Protein AF-A0A838VNW4-F1 (afdb_monomer_lite)

Radius of gyration: 14.33 Å; chains: 1; bounding box: 32×27×38 Å

Secondary structure (DSSP, 8-state):
-HHHHHHHHHHHHTGGGTT----HHHHHHHHHHHHHHHHTT--HHHHHHHHIIIIIGGG-EEE--SS--TTSHHHHHHHHHHHHGGGGGGTTHHHHHHHHHHHH-TT--EEETT-

pLDDT: mean 88.84, std 6.14, range [61.16, 95.06]

Sequence (115 aa):
MEGWQIVVRWNIQYLSKVGIPLGHRAKRDYAIFSAAANLLGIMENECLGHFLATKILPRISFSKNHVCTENSPENLCRIWFKELDNYREFGVSEILTQMQEQLDDDRRRNVCYWG

Structure (mmCIF, N/CA/C/O backbone):
data_AF-A0A838VNW4-F1
#
_entry.id   AF-A0A838VNW4-F1
#
loop_
_atom_site.group_PDB
_atom_site.id
_atom_site.type_symbol
_atom_site.label_atom_id
_atom_site.label_alt_id
_atom_site.label_comp_id
_atom_site.label_asym_id
_atom_site.label_entity_id
_atom_site.label_seq_id
_atom_site.pdbx_PDB_ins_code
_atom_site.Cartn_x
_atom_site.Cartn_y
_atom_site.Cartn_z
_atom_site.occupancy
_atom_site.B_iso_or_equiv
_atom_site.auth_seq_id
_atom_site.auth_comp_id
_atom_site.auth_asym_id
_atom_site.auth_atom_id
_atom_site.pdbx_PDB_model_num
ATOM 1 N N . MET A 1 1 ? -4.995 12.751 12.663 1.00 61.72 1 MET A N 1
ATOM 2 C CA . MET A 1 1 ? -4.804 13.355 11.307 1.00 61.72 1 MET A CA 1
ATOM 3 C C . MET A 1 1 ? -3.348 13.260 10.860 1.00 61.72 1 MET A C 1
ATOM 5 O O . MET A 1 1 ? -3.076 13.475 9.678 1.00 61.72 1 MET A O 1
ATOM 9 N N . GLU A 1 2 ? -2.425 12.932 11.763 1.00 82.19 2 GLU A N 1
ATOM 10 C CA . GLU A 1 2 ? -1.005 12.762 11.462 1.00 82.19 2 GLU A CA 1
ATOM 11 C C . GLU A 1 2 ? -0.777 11.595 10.499 1.00 82.19 2 GLU A C 1
ATOM 13 O O . GLU A 1 2 ? 0.008 11.726 9.559 1.00 82.19 2 GLU A O 1
ATOM 18 N N . GLY A 1 3 ? -1.548 10.508 10.620 1.00 86.94 3 GLY A N 1
ATOM 19 C CA . GLY A 1 3 ? -1.427 9.380 9.696 1.00 86.94 3 GLY A CA 1
ATOM 20 C C . GLY A 1 3 ? -1.750 9.734 8.236 1.00 86.94 3 GLY A C 1
ATOM 21 O O . GLY A 1 3 ? -1.094 9.239 7.321 1.00 86.94 3 GLY A O 1
ATOM 22 N N . TRP A 1 4 ? -2.668 10.676 7.978 1.00 91.38 4 TRP A N 1
ATOM 23 C CA . TRP A 1 4 ? -2.901 11.163 6.610 1.00 91.38 4 TRP A CA 1
ATOM 24 C C . TRP A 1 4 ? -1.717 11.976 6.076 1.00 91.38 4 TRP A C 1
ATOM 26 O O . TRP A 1 4 ? -1.404 11.899 4.890 1.00 91.38 4 TRP A O 1
ATOM 36 N N . GLN A 1 5 ? -1.033 12.742 6.932 1.00 92.19 5 GLN A N 1
ATOM 37 C CA . GLN A 1 5 ? 0.149 13.506 6.519 1.00 92.19 5 GLN A CA 1
ATOM 38 C C . GLN A 1 5 ? 1.298 12.583 6.103 1.00 92.19 5 GLN A C 1
ATOM 40 O O . GLN A 1 5 ? 2.003 12.883 5.139 1.00 92.19 5 GLN A O 1
ATOM 45 N N . ILE A 1 6 ? 1.435 11.424 6.756 1.00 93.38 6 ILE A N 1
ATOM 46 C CA . ILE A 1 6 ? 2.364 10.367 6.333 1.00 93.38 6 ILE A CA 1
ATOM 47 C C . ILE A 1 6 ? 2.025 9.894 4.912 1.00 93.38 6 ILE A C 1
ATOM 49 O O . ILE A 1 6 ? 2.901 9.869 4.049 1.00 93.38 6 ILE A O 1
ATOM 53 N N . VAL A 1 7 ? 0.749 9.611 4.630 1.00 92.38 7 VAL A N 1
ATOM 54 C CA . VAL A 1 7 ? 0.295 9.189 3.290 1.00 92.38 7 VAL A CA 1
ATOM 55 C C . VAL A 1 7 ? 0.546 10.272 2.234 1.00 92.38 7 VAL A C 1
ATOM 57 O O . VAL A 1 7 ? 0.980 9.963 1.125 1.00 92.38 7 VAL A O 1
ATOM 60 N N . VAL A 1 8 ? 0.323 11.549 2.562 1.00 92.31 8 VAL A N 1
ATOM 61 C CA . VAL A 1 8 ? 0.617 12.676 1.658 1.00 92.31 8 VAL A CA 1
ATOM 62 C C . VAL A 1 8 ? 2.114 12.777 1.364 1.00 92.31 8 VAL A C 1
ATOM 64 O O . VAL A 1 8 ? 2.490 12.953 0.204 1.00 92.31 8 VAL A O 1
ATOM 67 N N . ARG A 1 9 ? 2.972 12.617 2.376 1.00 93.81 9 ARG A N 1
ATOM 68 C CA . ARG A 1 9 ? 4.430 12.597 2.195 1.00 93.81 9 ARG A CA 1
ATOM 69 C C . ARG A 1 9 ? 4.852 11.448 1.278 1.00 93.81 9 ARG A C 1
ATOM 71 O O . ARG A 1 9 ? 5.560 11.679 0.297 1.00 93.81 9 ARG A O 1
ATOM 78 N N . TRP A 1 10 ? 4.342 10.243 1.525 1.00 94.06 10 TRP A N 1
ATOM 79 C CA . TRP A 1 10 ? 4.589 9.096 0.655 1.00 94.06 10 TRP A CA 1
ATOM 80 C C . TRP A 1 10 ? 4.061 9.301 -0.758 1.00 94.06 10 TRP A C 1
ATOM 82 O O . TRP A 1 10 ? 4.677 8.812 -1.698 1.00 94.06 10 TRP A O 1
ATOM 92 N N . ASN A 1 11 ? 2.973 10.047 -0.959 1.00 91.81 11 ASN A N 1
ATOM 93 C CA . ASN A 1 11 ? 2.481 10.345 -2.303 1.00 91.81 11 ASN A CA 1
ATOM 94 C C . ASN A 1 11 ? 3.520 11.053 -3.174 1.00 91.81 11 ASN A C 1
ATOM 96 O O . ASN A 1 11 ? 3.698 10.714 -4.346 1.00 91.81 11 ASN A O 1
ATOM 100 N N . ILE A 1 12 ? 4.182 12.043 -2.579 1.00 89.56 12 ILE A N 1
ATOM 101 C CA . ILE A 1 12 ? 5.196 12.872 -3.231 1.00 89.56 12 ILE A CA 1
ATOM 102 C C . ILE A 1 12 ? 6.457 12.039 -3.500 1.00 89.56 12 ILE A C 1
ATOM 104 O O . ILE A 1 12 ? 7.075 12.151 -4.560 1.00 89.56 12 ILE A O 1
ATOM 108 N N . GLN A 1 13 ? 6.831 11.185 -2.548 1.00 90.19 13 GLN A N 1
ATOM 109 C CA . GLN A 1 13 ? 8.064 10.404 -2.616 1.00 90.19 13 GLN A CA 1
ATOM 110 C C . GLN A 1 13 ? 7.929 9.157 -3.505 1.00 90.19 13 GLN A C 1
ATOM 112 O O . GLN A 1 13 ? 8.775 8.949 -4.381 1.00 90.19 13 GLN A O 1
ATOM 117 N N . TYR A 1 14 ? 6.849 8.389 -3.326 1.00 90.94 14 TYR A N 1
ATOM 118 C CA . TYR A 1 14 ? 6.692 7.010 -3.804 1.00 90.94 14 TYR A CA 1
ATOM 119 C C . TYR A 1 14 ? 5.391 6.775 -4.585 1.00 90.94 14 TYR A C 1
ATOM 121 O O . TYR A 1 14 ? 5.447 6.390 -5.750 1.00 90.94 14 TYR A O 1
ATOM 129 N N . LEU A 1 15 ? 4.218 6.999 -3.971 1.00 89.19 15 LEU A N 1
ATOM 130 C CA . LEU A 1 15 ? 2.940 6.399 -4.413 1.00 89.19 15 LEU A CA 1
ATOM 131 C C . LEU A 1 15 ? 2.557 6.788 -5.843 1.00 89.19 15 LEU A C 1
ATOM 133 O O . LEU A 1 15 ? 2.208 5.924 -6.646 1.00 89.19 15 LEU A O 1
ATOM 137 N N . SER A 1 16 ? 2.705 8.071 -6.180 1.00 84.31 16 SER A N 1
ATOM 138 C CA . SER A 1 16 ? 2.424 8.584 -7.526 1.00 84.31 16 SER A CA 1
ATOM 139 C C . SER A 1 16 ? 3.304 7.955 -8.614 1.00 84.31 16 SER A C 1
ATOM 141 O O . SER A 1 16 ? 2.875 7.849 -9.761 1.00 84.31 16 SER A O 1
ATOM 143 N N . LYS A 1 17 ? 4.511 7.499 -8.258 1.00 83.31 17 LYS A N 1
ATOM 144 C CA . LYS A 1 17 ? 5.501 6.912 -9.173 1.00 83.31 17 LYS A CA 1
ATOM 145 C C . LYS A 1 17 ? 5.377 5.391 -9.296 1.00 83.31 17 LYS A C 1
ATOM 147 O O . LYS A 1 17 ? 5.833 4.832 -10.285 1.00 83.31 17 LYS A O 1
ATOM 152 N N . VAL A 1 18 ? 4.739 4.727 -8.326 1.00 82.19 18 VAL A N 1
ATOM 153 C CA . VAL A 1 18 ? 4.487 3.267 -8.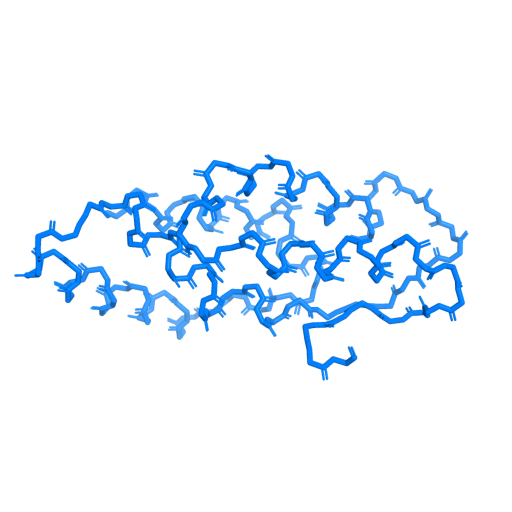327 1.00 82.19 18 VAL A CA 1
ATOM 154 C C . VAL A 1 18 ? 3.047 2.909 -8.722 1.00 82.19 18 VAL A C 1
ATOM 156 O O . VAL A 1 18 ? 2.561 1.815 -8.435 1.00 82.19 18 VAL A O 1
ATOM 159 N N . GLY A 1 19 ? 2.349 3.842 -9.377 1.00 77.19 19 GLY A N 1
ATOM 160 C CA . GLY A 1 19 ? 1.028 3.602 -9.959 1.00 77.19 19 GLY A CA 1
ATOM 161 C C . GLY A 1 19 ? -0.145 3.697 -8.983 1.00 77.19 19 GLY A C 1
ATOM 162 O O . GLY A 1 19 ? -1.241 3.264 -9.326 1.00 77.19 19 GLY A O 1
ATOM 163 N N . ILE A 1 20 ? 0.034 4.283 -7.793 1.00 82.44 20 ILE A N 1
ATOM 164 C CA . ILE A 1 20 ? -1.065 4.501 -6.845 1.00 82.44 20 ILE A CA 1
ATOM 165 C C . ILE A 1 20 ? -1.607 5.932 -7.000 1.00 82.44 20 ILE A C 1
ATOM 167 O O . ILE A 1 20 ? -0.996 6.885 -6.508 1.00 82.44 20 ILE A O 1
ATOM 171 N N . PRO A 1 21 ? -2.791 6.127 -7.611 1.00 77.06 21 PRO A N 1
ATOM 172 C CA . PRO A 1 21 ? -3.423 7.436 -7.645 1.00 77.06 21 PRO A CA 1
ATOM 173 C C . PRO A 1 21 ? -4.023 7.768 -6.273 1.00 77.06 21 PRO A C 1
ATOM 175 O O . PRO A 1 21 ? -5.013 7.166 -5.832 1.00 77.06 21 PRO A O 1
ATOM 178 N N . LEU A 1 22 ? -3.454 8.768 -5.600 1.00 84.38 22 LEU A N 1
ATOM 179 C CA . LEU A 1 22 ? -4.080 9.396 -4.440 1.00 84.38 22 LEU A CA 1
ATOM 180 C C . LEU A 1 22 ? -4.920 10.592 -4.872 1.00 84.38 22 LEU A C 1
ATOM 182 O O . LEU A 1 22 ? -4.448 11.521 -5.518 1.00 84.38 22 LEU A O 1
ATOM 186 N N . GLY A 1 23 ? -6.190 10.575 -4.477 1.00 83.88 23 GLY A N 1
ATOM 187 C CA . GLY A 1 23 ? -7.136 11.644 -4.768 1.00 83.88 23 GLY A CA 1
ATOM 188 C C . GLY A 1 23 ? -8.092 11.888 -3.611 1.00 83.88 23 GLY A C 1
ATOM 189 O O . GLY A 1 23 ? -8.032 11.223 -2.574 1.00 83.88 23 GLY A O 1
ATOM 190 N N . HIS A 1 24 ? -9.028 12.816 -3.813 1.00 86.62 24 HIS A N 1
ATOM 191 C CA . HIS A 1 24 ? -10.004 13.229 -2.798 1.00 86.62 24 HIS A CA 1
ATOM 192 C C . HIS A 1 24 ? -10.750 12.047 -2.151 1.00 86.62 24 HIS A C 1
ATOM 194 O O . HIS A 1 24 ? -11.000 12.048 -0.947 1.00 86.62 24 HIS A O 1
ATOM 200 N N . ARG A 1 25 ? -11.052 10.996 -2.929 1.00 88.81 25 ARG A N 1
ATOM 201 C CA . ARG A 1 25 ? -11.695 9.776 -2.418 1.00 88.81 25 ARG A CA 1
ATOM 202 C C . ARG A 1 25 ? -10.851 9.076 -1.348 1.00 88.81 25 ARG A C 1
ATOM 204 O O . ARG A 1 25 ? -11.394 8.747 -0.307 1.00 88.81 25 ARG A O 1
ATOM 211 N N . ALA A 1 26 ? -9.543 8.916 -1.558 1.00 90.06 26 ALA A N 1
ATOM 212 C CA . ALA A 1 26 ? -8.665 8.262 -0.583 1.00 90.06 26 ALA A CA 1
ATOM 213 C C . ALA A 1 26 ? -8.590 9.047 0.737 1.00 90.06 26 ALA A C 1
ATOM 215 O O . ALA A 1 26 ? -8.653 8.447 1.806 1.00 90.06 26 ALA A O 1
ATOM 216 N N . LYS A 1 27 ? -8.546 10.387 0.663 1.00 92.06 27 LYS A N 1
ATOM 217 C CA . LYS A 1 27 ? -8.583 11.258 1.849 1.00 92.06 27 LYS A CA 1
ATOM 218 C C . LYS A 1 27 ? -9.879 11.084 2.635 1.00 92.06 27 LYS A C 1
ATOM 220 O O . LYS A 1 27 ? -9.853 10.949 3.855 1.00 92.06 27 LYS A O 1
ATOM 225 N N . ARG A 1 28 ? -11.014 11.100 1.932 1.00 93.12 28 ARG A N 1
ATOM 226 C CA . ARG A 1 28 ? -12.332 10.916 2.545 1.00 93.12 28 ARG A CA 1
ATOM 227 C C . ARG A 1 28 ? -12.453 9.538 3.191 1.00 93.12 28 ARG A C 1
ATOM 229 O O . ARG A 1 28 ? -12.918 9.448 4.320 1.00 93.12 28 ARG A O 1
ATOM 236 N N . ASP A 1 29 ? -12.011 8.494 2.494 1.00 92.88 29 ASP A N 1
ATOM 237 C CA . ASP A 1 29 ? -12.047 7.126 3.006 1.00 92.88 29 ASP A CA 1
ATOM 238 C C . ASP A 1 29 ? -11.189 7.002 4.275 1.00 92.88 29 ASP A C 1
ATOM 240 O O . ASP A 1 29 ? -11.658 6.430 5.253 1.00 92.88 29 ASP A O 1
ATOM 244 N N . TYR A 1 30 ? -9.993 7.606 4.310 1.00 93.81 30 TYR A N 1
ATOM 245 C CA . TYR A 1 30 ? -9.160 7.638 5.517 1.00 93.81 30 TYR A CA 1
ATOM 246 C C . TYR A 1 30 ? -9.827 8.393 6.673 1.00 93.81 30 TYR A C 1
ATOM 248 O O . TYR A 1 30 ? -9.792 7.925 7.805 1.00 93.81 30 TYR A O 1
ATOM 256 N N . ALA A 1 31 ? -10.466 9.537 6.407 1.00 93.31 31 ALA A N 1
ATOM 257 C CA . ALA A 1 31 ? -11.159 10.304 7.444 1.00 93.31 31 ALA A CA 1
ATOM 258 C C . ALA A 1 31 ? -12.310 9.505 8.079 1.00 93.31 31 ALA A C 1
ATOM 260 O O . ALA A 1 31 ? -12.447 9.491 9.300 1.00 93.31 31 ALA A O 1
ATOM 261 N N . ILE A 1 32 ? -13.100 8.804 7.258 1.00 93.50 32 ILE A N 1
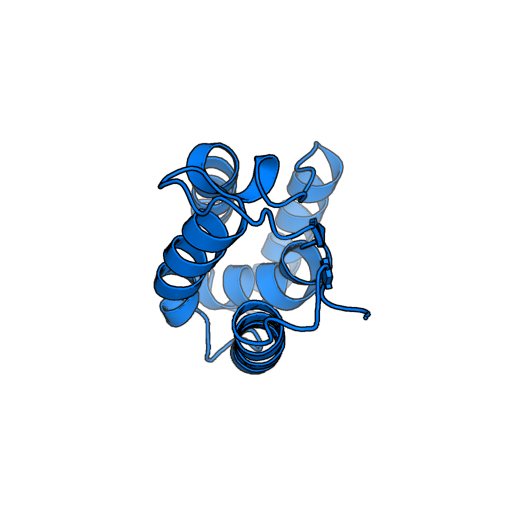ATOM 262 C CA . ILE A 1 32 ? -14.174 7.920 7.735 1.00 93.50 32 ILE A CA 1
ATOM 263 C C . ILE A 1 32 ? -13.583 6.747 8.525 1.00 93.50 32 ILE A C 1
ATOM 265 O O . ILE A 1 32 ? -14.056 6.445 9.618 1.00 93.50 32 ILE A O 1
ATOM 269 N N . PHE A 1 33 ? -12.536 6.112 7.993 1.00 92.81 33 PHE A N 1
ATOM 270 C CA . PHE A 1 33 ? -11.880 4.973 8.632 1.00 92.81 33 PHE A CA 1
ATOM 271 C C . PHE A 1 33 ? -11.290 5.357 9.995 1.00 92.81 33 PHE A C 1
ATOM 273 O O . PHE A 1 33 ? -11.524 4.665 10.978 1.00 92.81 33 PHE A O 1
ATOM 280 N N . SER A 1 34 ? -10.608 6.501 10.077 1.00 93.44 34 SER A N 1
ATOM 281 C CA . SER A 1 34 ? -10.045 7.039 11.318 1.00 93.44 34 SER A CA 1
ATOM 282 C C . SER A 1 34 ? -11.125 7.408 12.333 1.00 93.44 34 SER A C 1
ATOM 284 O O . SER A 1 34 ? -10.966 7.112 13.513 1.00 93.44 34 SER A O 1
ATOM 286 N N . ALA A 1 35 ? -12.247 7.991 11.898 1.00 93.75 35 ALA A N 1
ATOM 287 C CA . ALA A 1 35 ? -13.365 8.269 12.796 1.00 93.75 35 ALA A CA 1
ATOM 288 C C . ALA A 1 35 ? -13.947 6.978 13.398 1.00 93.75 35 ALA A C 1
ATOM 290 O O . ALA A 1 35 ? -14.167 6.913 14.605 1.00 93.75 35 ALA A O 1
ATOM 291 N N . ALA A 1 36 ? -14.144 5.939 12.581 1.00 93.75 36 ALA A N 1
ATOM 292 C CA . ALA A 1 36 ? -14.618 4.639 13.052 1.00 93.75 36 ALA A CA 1
ATOM 293 C C . ALA A 1 36 ? -13.603 3.949 13.979 1.00 93.75 36 ALA A C 1
ATOM 295 O O . ALA A 1 36 ? -13.982 3.452 15.035 1.00 93.75 36 ALA A O 1
ATOM 296 N N . ALA A 1 37 ? -12.317 3.970 13.623 1.00 92.25 37 ALA A N 1
ATOM 297 C CA . ALA A 1 37 ? -11.234 3.429 14.440 1.00 92.25 37 ALA A CA 1
ATOM 298 C C . ALA A 1 37 ? -11.178 4.096 15.824 1.00 92.25 37 ALA A C 1
ATOM 300 O O . ALA A 1 37 ? -11.145 3.401 16.836 1.00 92.25 37 ALA A O 1
ATOM 301 N N . ASN A 1 38 ? -11.282 5.428 15.875 1.00 92.25 38 ASN A N 1
ATOM 302 C CA . ASN A 1 38 ? -11.311 6.177 17.132 1.00 92.25 38 ASN A CA 1
ATOM 303 C C . ASN A 1 38 ? -12.509 5.789 18.012 1.00 92.25 38 ASN A C 1
ATOM 305 O O . ASN A 1 38 ? -12.356 5.650 19.222 1.00 92.25 38 ASN A O 1
ATOM 309 N N . LEU A 1 39 ? -13.693 5.585 17.422 1.00 95.06 39 LEU A N 1
ATOM 310 C CA . LEU A 1 39 ? -14.882 5.132 18.158 1.00 95.06 39 LEU A CA 1
ATOM 311 C C . LEU A 1 39 ? -14.714 3.724 18.745 1.00 95.06 39 LEU A C 1
ATOM 313 O O . LEU A 1 39 ? -15.313 3.414 19.771 1.00 95.06 39 LEU A O 1
ATOM 317 N N . LEU A 1 40 ? -13.901 2.886 18.103 1.00 94.44 40 LEU A N 1
ATOM 318 C CA . LEU A 1 40 ? -13.591 1.525 18.540 1.00 94.44 40 LEU A CA 1
ATOM 319 C C . LEU A 1 40 ? -12.368 1.452 19.470 1.00 94.44 40 LEU A C 1
ATOM 321 O O . LEU A 1 40 ? -12.001 0.360 19.894 1.00 94.44 40 LEU A O 1
ATOM 325 N N . GLY A 1 41 ? -11.735 2.586 19.793 1.00 93.56 41 GLY A N 1
ATOM 326 C CA . GLY A 1 41 ? -10.534 2.627 20.633 1.00 93.56 41 GLY A CA 1
ATOM 327 C C . GLY A 1 41 ? -9.264 2.109 19.949 1.00 93.56 41 GLY A C 1
ATOM 328 O O . GLY A 1 41 ? -8.306 1.759 20.632 1.00 93.56 41 GLY A O 1
ATOM 329 N N . ILE A 1 42 ? -9.246 2.053 18.616 1.00 91.50 42 ILE A N 1
ATOM 330 C CA . ILE A 1 42 ? -8.081 1.635 17.827 1.00 91.50 42 ILE A CA 1
ATOM 331 C C . ILE A 1 42 ? -7.071 2.786 17.769 1.00 91.50 42 ILE A C 1
ATOM 333 O O . ILE A 1 42 ? -7.435 3.936 17.509 1.00 91.50 42 ILE A O 1
ATOM 337 N N . MET A 1 43 ? -5.791 2.477 17.978 1.00 90.00 43 MET A N 1
ATOM 338 C CA . MET A 1 43 ? -4.715 3.472 17.953 1.00 90.00 43 MET A CA 1
ATOM 339 C C . MET A 1 43 ? -4.465 4.017 16.535 1.00 90.00 43 MET A C 1
ATOM 341 O O . MET A 1 43 ? -4.674 3.329 15.536 1.00 90.00 43 MET A O 1
ATOM 345 N N . GLU A 1 44 ? -3.980 5.260 16.413 1.00 86.88 44 GLU A N 1
ATOM 346 C CA . GLU A 1 44 ? -3.795 5.914 15.101 1.00 86.88 44 GLU A CA 1
ATOM 347 C C . GLU A 1 44 ? -2.783 5.177 14.198 1.00 86.88 44 GLU A C 1
ATOM 349 O O . GLU A 1 44 ? -2.985 5.105 12.982 1.00 86.88 44 GLU A O 1
ATOM 354 N N . ASN A 1 45 ? -1.726 4.589 14.771 1.00 87.69 45 ASN A N 1
ATOM 355 C CA . ASN A 1 45 ? -0.741 3.782 14.038 1.00 87.69 45 ASN A CA 1
ATOM 356 C C . ASN A 1 45 ? -1.362 2.500 13.464 1.00 87.69 45 ASN A C 1
ATOM 358 O O . ASN A 1 45 ? -1.168 2.201 12.285 1.00 87.69 45 ASN A O 1
ATOM 362 N N . GLU A 1 46 ? -2.156 1.798 14.269 1.00 91.88 46 GLU A N 1
ATOM 363 C CA . GLU A 1 46 ? -2.893 0.607 13.860 1.00 91.88 46 GLU A CA 1
ATOM 364 C C . GLU A 1 46 ? -3.929 0.953 12.779 1.00 91.88 46 GLU A C 1
ATOM 366 O O . GLU A 1 46 ? -3.996 0.304 11.734 1.00 91.88 46 GLU A O 1
ATOM 371 N N . CYS A 1 47 ? -4.680 2.042 12.970 1.00 92.88 47 CYS A N 1
ATOM 372 C CA . CYS A 1 47 ? -5.620 2.565 11.981 1.00 92.88 47 CYS A CA 1
ATOM 373 C C . CYS A 1 47 ? -4.940 2.831 10.631 1.00 92.88 47 CYS A C 1
ATOM 375 O O . CYS A 1 47 ? -5.499 2.510 9.577 1.00 92.88 47 CYS A O 1
ATOM 377 N N . LEU A 1 48 ? -3.754 3.446 10.642 1.00 93.69 48 LEU A N 1
ATOM 378 C CA . LEU A 1 48 ? -2.991 3.685 9.422 1.00 93.69 48 LEU A CA 1
ATOM 379 C C . LEU A 1 48 ? -2.540 2.364 8.790 1.00 93.69 48 LEU A C 1
ATOM 381 O O . LEU A 1 48 ? -2.721 2.199 7.586 1.00 93.69 48 LEU A O 1
ATOM 385 N N . GLY A 1 49 ? -2.031 1.417 9.578 1.00 93.94 49 GLY A N 1
ATOM 386 C CA . GLY A 1 49 ? -1.649 0.087 9.100 1.00 93.94 49 GLY A CA 1
ATOM 387 C C . GLY A 1 49 ? -2.789 -0.633 8.373 1.00 93.94 49 GLY A C 1
ATOM 388 O O . GLY A 1 49 ? -2.647 -0.999 7.203 1.00 93.94 49 GLY A O 1
ATOM 389 N N . HIS A 1 50 ? -3.966 -0.712 9.000 1.00 92.25 50 HIS A N 1
ATOM 390 C CA . HIS A 1 50 ? -5.160 -1.317 8.394 1.00 92.25 50 HIS A CA 1
ATOM 391 C C . HIS A 1 50 ? -5.614 -0.584 7.128 1.00 92.25 50 HIS A C 1
ATOM 393 O O . HIS A 1 50 ? -6.013 -1.208 6.138 1.00 92.25 50 HIS A O 1
ATOM 399 N N . PHE A 1 51 ? -5.540 0.749 7.113 1.00 94.25 51 PHE A N 1
ATOM 400 C CA . PHE A 1 51 ? -5.861 1.528 5.919 1.00 94.25 51 PHE A CA 1
ATOM 401 C C . PHE A 1 51 ? -4.878 1.252 4.774 1.00 94.25 51 PHE A C 1
ATOM 403 O O . PHE A 1 51 ? -5.295 1.119 3.620 1.00 94.25 51 PHE A O 1
ATOM 410 N N . LEU A 1 52 ? -3.582 1.127 5.070 1.00 93.44 52 LEU A N 1
ATOM 411 C CA . LEU A 1 52 ? -2.568 0.788 4.073 1.00 93.44 52 LEU A CA 1
ATOM 412 C C . LEU A 1 52 ? -2.843 -0.586 3.470 1.00 93.44 52 LEU A C 1
ATOM 414 O O . LEU A 1 52 ? -2.934 -0.692 2.243 1.00 93.44 52 LEU A O 1
ATOM 418 N N . ALA A 1 53 ? -3.059 -1.591 4.320 1.00 92.00 53 ALA A N 1
ATOM 419 C CA . ALA A 1 53 ? -3.337 -2.962 3.909 1.00 92.00 53 ALA A CA 1
ATOM 420 C C . ALA A 1 53 ? -4.596 -3.071 3.036 1.00 92.00 53 ALA A C 1
ATOM 422 O O . ALA A 1 53 ? -4.603 -3.776 2.032 1.00 92.00 53 ALA A O 1
ATOM 423 N N . THR A 1 54 ? -5.660 -2.337 3.370 1.00 90.00 54 THR A N 1
ATOM 424 C CA . THR A 1 54 ? -6.966 -2.506 2.708 1.00 90.00 54 THR A CA 1
ATOM 425 C C . THR A 1 54 ? -7.232 -1.534 1.559 1.00 90.00 54 THR A C 1
ATOM 427 O O . THR A 1 54 ? -8.063 -1.824 0.694 1.00 90.00 54 THR A O 1
ATOM 430 N N . LYS A 1 55 ? -6.586 -0.359 1.530 1.00 91.06 55 LYS A N 1
ATOM 431 C CA . LYS A 1 55 ? -6.906 0.708 0.561 1.00 91.06 55 LYS A CA 1
ATOM 432 C C . LYS A 1 55 ? -5.742 1.150 -0.306 1.00 91.06 55 LYS A C 1
ATOM 434 O O . LYS A 1 55 ? -6.011 1.594 -1.424 1.00 91.06 55 LYS A O 1
ATOM 439 N N . ILE A 1 56 ? -4.503 1.076 0.180 1.00 92.00 56 ILE A N 1
ATOM 440 C CA . ILE A 1 56 ? -3.342 1.639 -0.524 1.00 92.00 56 ILE A CA 1
ATOM 441 C C . ILE A 1 56 ? -2.531 0.552 -1.222 1.00 92.00 56 ILE A C 1
ATOM 443 O O . ILE A 1 56 ? -2.418 0.591 -2.444 1.00 92.00 56 ILE A O 1
ATOM 447 N N . LEU A 1 57 ? -2.011 -0.428 -0.481 1.00 91.44 57 LEU A N 1
ATOM 448 C CA . LEU A 1 57 ? -1.141 -1.472 -1.035 1.00 91.44 57 LEU A CA 1
ATOM 449 C C . LEU A 1 57 ? -1.797 -2.297 -2.148 1.00 91.44 57 LEU A C 1
ATOM 451 O O . LEU A 1 57 ? -1.133 -2.527 -3.158 1.00 91.44 57 LEU A O 1
ATOM 455 N N . PRO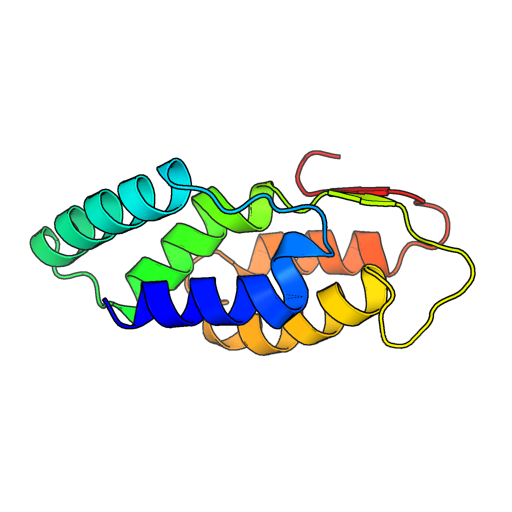 A 1 58 ? -3.103 -2.630 -2.080 1.00 88.88 58 PRO A N 1
ATOM 456 C CA . PRO A 1 58 ? -3.777 -3.330 -3.172 1.00 88.88 58 PRO A CA 1
ATOM 457 C C . PRO A 1 58 ? -3.804 -2.576 -4.509 1.00 88.88 58 PRO A C 1
ATOM 459 O O . PRO A 1 58 ? -4.222 -3.138 -5.518 1.00 88.88 58 PRO A O 1
ATOM 462 N N . ARG A 1 59 ? -3.422 -1.291 -4.526 1.00 88.62 59 ARG A N 1
ATOM 463 C CA . ARG A 1 59 ? -3.389 -0.442 -5.726 1.00 88.62 59 ARG A CA 1
ATOM 464 C C . ARG A 1 59 ? -2.005 -0.332 -6.359 1.00 88.62 59 ARG A C 1
ATOM 466 O O . ARG A 1 59 ? -1.887 0.354 -7.369 1.00 88.62 59 ARG A O 1
ATOM 473 N N . ILE A 1 60 ? -0.973 -0.946 -5.779 1.00 89.38 60 ILE A N 1
ATOM 474 C CA . ILE A 1 60 ? 0.348 -0.995 -6.413 1.00 89.38 60 ILE A CA 1
ATOM 475 C C . ILE A 1 60 ? 0.200 -1.710 -7.754 1.00 89.38 60 ILE A C 1
ATOM 477 O O . ILE A 1 60 ? -0.327 -2.822 -7.816 1.00 89.38 60 ILE A O 1
ATOM 481 N N . SER A 1 61 ? 0.648 -1.052 -8.819 1.00 88.62 61 SER A N 1
ATOM 482 C CA . SER A 1 61 ? 0.653 -1.618 -10.162 1.00 88.62 61 SER A CA 1
ATOM 483 C C . SER A 1 61 ? 1.658 -0.878 -11.032 1.00 88.62 61 SER A C 1
ATOM 485 O O . SER A 1 61 ? 1.435 0.278 -11.395 1.00 88.62 61 SER A O 1
ATOM 487 N N . PHE A 1 62 ? 2.745 -1.543 -11.410 1.00 89.75 62 PHE A N 1
ATOM 488 C CA . PHE A 1 62 ? 3.716 -0.999 -12.358 1.00 89.75 62 PHE A CA 1
ATOM 489 C C . PHE A 1 62 ? 4.425 -2.109 -13.139 1.00 89.75 62 PHE A C 1
ATOM 491 O O . PHE A 1 62 ? 4.500 -3.259 -12.704 1.00 89.75 62 PHE A O 1
ATOM 498 N N . SER A 1 63 ? 4.964 -1.750 -14.303 1.00 90.12 63 SER A N 1
ATOM 499 C CA . SER A 1 63 ? 5.848 -2.622 -15.071 1.00 90.12 63 SER A CA 1
ATOM 500 C C . SER A 1 63 ? 7.298 -2.350 -14.699 1.00 90.12 63 SER A C 1
ATOM 502 O O . SER A 1 63 ? 7.715 -1.193 -14.612 1.00 90.12 63 SER A O 1
ATOM 504 N N . LYS A 1 64 ? 8.061 -3.422 -14.504 1.00 89.81 64 LYS A N 1
ATOM 505 C CA . LYS A 1 64 ? 9.5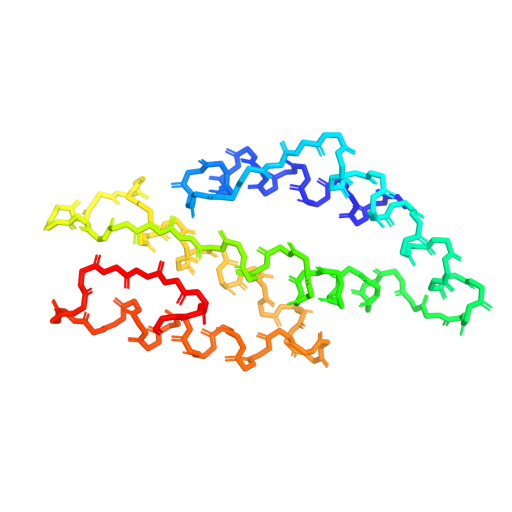00 -3.379 -14.326 1.00 89.81 64 LYS A CA 1
ATOM 506 C C . LYS A 1 64 ? 10.170 -2.829 -15.576 1.00 89.81 64 LYS A C 1
ATOM 508 O O . LYS A 1 64 ? 9.784 -3.171 -16.699 1.00 89.81 64 LYS A O 1
ATOM 513 N N . ASN A 1 65 ? 11.180 -2.000 -15.382 1.00 81.31 65 ASN A N 1
ATOM 514 C CA . ASN A 1 65 ? 12.025 -1.503 -16.445 1.00 81.31 65 ASN A CA 1
ATOM 515 C C . ASN A 1 65 ? 13.374 -2.225 -16.392 1.00 81.31 65 ASN A C 1
ATOM 517 O O . ASN A 1 65 ? 13.975 -2.366 -15.335 1.00 81.31 65 ASN A O 1
ATOM 521 N N . HIS A 1 66 ? 13.893 -2.648 -17.544 1.00 69.31 66 HIS A N 1
ATOM 522 C CA . HIS A 1 66 ? 15.184 -3.346 -17.614 1.00 69.31 66 HIS A CA 1
ATOM 523 C C . HIS A 1 66 ? 16.371 -2.463 -17.186 1.00 69.31 66 HIS A C 1
ATOM 525 O O . HIS A 1 66 ? 17.460 -2.969 -16.930 1.00 69.31 66 HIS A O 1
ATOM 531 N N . VAL A 1 67 ? 16.161 -1.146 -17.101 1.00 76.06 67 VAL A N 1
ATOM 532 C CA . VAL A 1 67 ? 17.130 -0.178 -16.587 1.00 76.06 67 VAL A CA 1
ATOM 533 C C . VAL A 1 67 ? 16.677 0.286 -15.203 1.00 76.06 67 VAL A C 1
ATOM 535 O O . VAL A 1 67 ? 15.894 1.231 -15.073 1.00 76.06 67 VAL A O 1
ATOM 538 N N . CYS A 1 68 ? 17.184 -0.377 -14.164 1.00 67.44 68 CYS A N 1
ATOM 539 C CA . CYS A 1 68 ? 17.000 0.049 -12.779 1.00 67.44 68 CYS A CA 1
ATOM 540 C C . CYS A 1 68 ? 17.802 1.333 -12.535 1.00 67.44 68 CYS A C 1
ATOM 542 O O . CYS A 1 68 ? 19.023 1.307 -12.398 1.00 67.44 68 CYS A O 1
ATOM 544 N N . THR A 1 69 ? 17.111 2.469 -12.501 1.00 80.75 69 THR A N 1
ATOM 545 C CA . THR A 1 69 ? 17.664 3.743 -12.022 1.00 80.75 69 THR A CA 1
ATOM 546 C C . THR A 1 69 ? 17.217 3.984 -10.583 1.00 80.75 69 THR A C 1
ATOM 548 O O . THR A 1 69 ? 16.257 3.373 -10.118 1.00 80.75 69 THR A O 1
ATOM 551 N N . GLU A 1 70 ? 17.861 4.906 -9.865 1.00 80.81 70 GLU A N 1
ATOM 552 C CA . GLU A 1 70 ? 17.465 5.241 -8.485 1.00 80.81 70 GLU A CA 1
ATOM 553 C C . GLU A 1 70 ? 15.988 5.656 -8.367 1.00 80.81 70 GLU A C 1
ATOM 555 O O . GLU A 1 70 ? 15.349 5.405 -7.346 1.00 80.81 70 GLU A O 1
ATOM 560 N N . ASN A 1 71 ? 15.430 6.236 -9.432 1.00 83.75 71 ASN A N 1
ATOM 561 C CA . ASN A 1 71 ? 14.039 6.677 -9.510 1.00 83.75 71 ASN A CA 1
ATOM 562 C C . ASN A 1 71 ? 13.123 5.678 -10.230 1.00 83.75 71 ASN A C 1
ATOM 564 O O . ASN A 1 71 ? 11.994 6.035 -10.577 1.00 83.75 71 ASN A O 1
ATOM 568 N N . SER A 1 72 ? 13.585 4.450 -10.488 1.00 89.12 72 SER A N 1
ATOM 569 C CA . SER A 1 72 ? 12.725 3.432 -11.079 1.00 89.12 72 SER A CA 1
ATOM 570 C C . SER A 1 72 ? 11.614 3.037 -10.099 1.00 89.12 72 SER A C 1
ATOM 572 O O . SER A 1 72 ? 11.820 3.065 -8.878 1.00 89.12 72 SER A O 1
ATOM 574 N N . PRO A 1 73 ? 10.427 2.653 -10.601 1.00 88.88 73 PRO A N 1
ATOM 575 C CA . PRO A 1 73 ? 9.346 2.175 -9.749 1.00 88.88 73 PRO A CA 1
ATOM 576 C C . PRO A 1 73 ? 9.770 1.011 -8.847 1.00 88.88 73 PRO A C 1
ATOM 578 O O . PRO A 1 73 ? 9.357 0.989 -7.690 1.00 88.88 73 PRO A O 1
ATOM 581 N N . GLU A 1 74 ? 10.638 0.094 -9.310 1.00 90.62 74 GLU A N 1
ATOM 582 C CA . GLU A 1 74 ? 11.115 -1.009 -8.463 1.00 90.62 74 GLU A CA 1
ATOM 583 C C . GLU A 1 74 ? 11.901 -0.496 -7.262 1.00 90.62 74 GLU A C 1
ATOM 585 O O . GLU A 1 74 ? 11.635 -0.901 -6.131 1.00 90.62 74 GLU A O 1
ATOM 590 N N . ASN A 1 75 ? 12.866 0.396 -7.497 1.00 90.56 75 ASN A N 1
ATOM 591 C CA . ASN A 1 75 ? 13.732 0.885 -6.433 1.00 90.56 75 ASN A CA 1
ATOM 592 C C . ASN A 1 75 ? 12.945 1.724 -5.420 1.00 90.56 75 ASN A C 1
ATOM 594 O O . ASN A 1 75 ? 13.082 1.539 -4.211 1.00 90.56 75 ASN A O 1
ATOM 598 N N . LEU A 1 76 ? 12.051 2.588 -5.905 1.00 91.56 76 LEU A N 1
ATOM 599 C CA . LEU A 1 76 ? 11.162 3.376 -5.051 1.00 91.56 76 LEU A CA 1
ATOM 600 C C . LEU A 1 76 ? 10.225 2.491 -4.225 1.00 91.56 76 LEU A C 1
ATOM 602 O O . LEU A 1 76 ? 10.012 2.766 -3.046 1.00 91.56 76 LEU A O 1
ATOM 606 N N . CYS A 1 77 ? 9.699 1.416 -4.817 1.00 91.56 77 CYS A N 1
ATOM 607 C CA . CYS A 1 77 ? 8.856 0.453 -4.117 1.00 91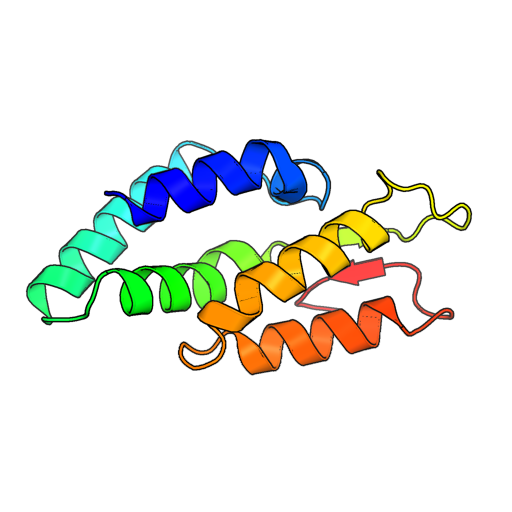.56 77 CYS A CA 1
ATOM 608 C C . CYS A 1 77 ? 9.643 -0.269 -3.009 1.00 91.56 77 CYS A C 1
ATOM 610 O O . CYS A 1 77 ? 9.179 -0.317 -1.873 1.00 91.56 77 CYS A O 1
ATOM 612 N N . ARG A 1 78 ? 10.880 -0.709 -3.286 1.00 91.69 78 ARG A N 1
ATOM 613 C CA . ARG A 1 78 ? 11.774 -1.327 -2.285 1.00 91.69 78 ARG A CA 1
ATOM 614 C C . ARG A 1 78 ? 12.122 -0.385 -1.133 1.00 91.69 78 ARG A C 1
ATOM 616 O O . ARG A 1 78 ? 12.154 -0.816 0.016 1.00 91.69 78 ARG A O 1
ATOM 623 N N . ILE A 1 79 ? 12.390 0.891 -1.419 1.00 93.31 79 ILE A N 1
ATOM 624 C CA . ILE A 1 79 ? 12.647 1.899 -0.378 1.00 93.31 79 ILE A CA 1
ATOM 625 C C . ILE A 1 79 ? 11.398 2.083 0.482 1.00 93.31 79 ILE A C 1
ATOM 627 O O . ILE A 1 79 ? 11.482 2.029 1.707 1.00 93.31 79 ILE A O 1
ATOM 631 N N . TRP A 1 80 ? 10.237 2.243 -0.151 1.00 93.25 80 TRP A N 1
ATOM 632 C CA . TRP A 1 80 ? 8.983 2.435 0.565 1.00 93.25 80 TRP A CA 1
ATOM 633 C C . TRP A 1 80 ? 8.606 1.220 1.426 1.00 93.25 80 TRP A C 1
ATOM 635 O O . TRP A 1 80 ? 8.138 1.395 2.548 1.00 93.25 80 TRP A O 1
ATOM 645 N N . PHE A 1 81 ? 8.876 -0.006 0.969 1.00 92.81 81 PHE A N 1
ATOM 646 C CA . PHE A 1 81 ? 8.614 -1.226 1.745 1.00 92.81 81 PHE A CA 1
ATOM 647 C C . PHE A 1 81 ? 9.379 -1.265 3.068 1.00 92.81 81 PHE A C 1
ATOM 649 O O . PHE A 1 81 ? 8.809 -1.687 4.070 1.00 92.81 81 PHE A O 1
ATOM 656 N N . LYS A 1 82 ? 10.606 -0.732 3.112 1.00 92.00 82 LYS A N 1
ATOM 657 C CA . LYS A 1 82 ? 11.358 -0.589 4.370 1.00 92.00 82 LYS A CA 1
ATOM 658 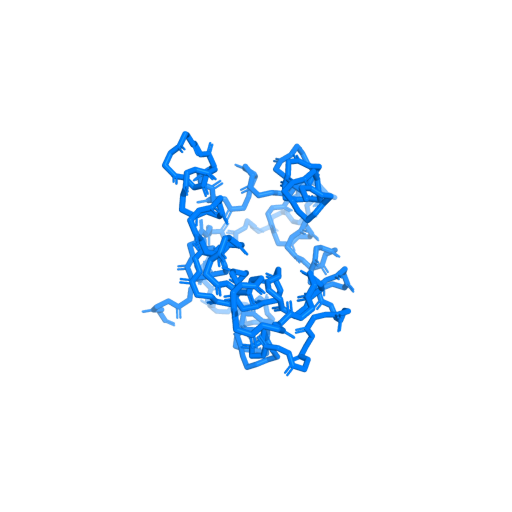C C . LYS A 1 82 ? 10.669 0.359 5.352 1.00 92.00 82 LYS A C 1
ATOM 660 O O . LYS A 1 82 ? 10.683 0.119 6.551 1.00 92.00 82 LYS A O 1
ATOM 665 N N . GLU A 1 83 ? 10.037 1.431 4.872 1.00 92.62 83 GLU A N 1
ATOM 666 C CA . GLU A 1 83 ? 9.253 2.317 5.747 1.00 92.62 83 GLU A CA 1
ATOM 667 C C . GLU A 1 83 ? 7.960 1.656 6.242 1.00 92.62 83 GLU A C 1
ATOM 669 O O . GLU A 1 83 ? 7.508 1.933 7.359 1.00 92.62 83 GLU A O 1
ATOM 674 N N . LEU A 1 84 ? 7.378 0.771 5.428 1.00 92.69 84 LEU A N 1
ATOM 675 C CA . LEU A 1 84 ? 6.179 0.007 5.767 1.00 92.69 84 LEU A CA 1
ATOM 676 C C . LEU A 1 84 ? 6.434 -1.118 6.775 1.00 92.69 84 LEU A C 1
ATOM 678 O O . LEU A 1 84 ? 5.467 -1.620 7.352 1.00 92.69 84 LEU A O 1
ATOM 682 N N . ASP A 1 85 ? 7.693 -1.472 7.050 1.00 89.25 85 ASP A N 1
ATOM 683 C CA . ASP A 1 85 ? 8.037 -2.462 8.076 1.00 89.25 85 ASP A CA 1
ATOM 684 C C . ASP A 1 85 ? 7.466 -2.082 9.456 1.00 89.25 85 ASP A C 1
ATOM 686 O O . ASP A 1 85 ? 7.038 -2.959 10.207 1.00 89.25 85 ASP A O 1
ATOM 690 N N . ASN A 1 86 ? 7.328 -0.779 9.735 1.00 90.62 86 ASN A N 1
ATOM 691 C CA . ASN A 1 86 ? 6.702 -0.243 10.953 1.00 90.62 86 ASN A CA 1
ATOM 692 C C . ASN A 1 86 ? 5.208 -0.593 11.109 1.00 90.62 86 ASN A C 1
ATOM 694 O O . ASN A 1 86 ? 4.636 -0.359 12.169 1.00 90.62 86 ASN A O 1
ATOM 698 N N . TYR A 1 87 ? 4.563 -1.107 10.059 1.00 92.69 87 TYR A N 1
ATOM 699 C CA . TYR A 1 87 ? 3.136 -1.439 10.038 1.00 92.69 87 TYR A CA 1
ATOM 700 C C . TYR A 1 87 ? 2.878 -2.929 9.781 1.00 92.69 87 TYR A C 1
ATOM 702 O O . TYR A 1 87 ? 1.729 -3.320 9.562 1.00 92.69 87 TYR A O 1
ATOM 710 N N . ARG A 1 88 ? 3.919 -3.778 9.792 1.00 89.69 88 ARG A N 1
ATOM 711 C CA . ARG A 1 88 ? 3.804 -5.214 9.469 1.00 89.69 88 ARG A CA 1
ATOM 712 C C . ARG A 1 88 ? 2.762 -5.946 10.299 1.00 89.69 88 ARG A C 1
ATOM 714 O O . ARG A 1 88 ? 2.027 -6.760 9.742 1.00 89.69 88 ARG A O 1
ATOM 721 N N . GLU A 1 89 ? 2.696 -5.639 11.589 1.00 89.06 89 GLU A N 1
ATOM 722 C CA . GLU A 1 89 ? 1.764 -6.255 12.539 1.00 89.06 89 GLU A CA 1
ATOM 723 C C . GLU A 1 89 ? 0.287 -5.940 12.239 1.00 89.06 89 GLU A C 1
ATOM 725 O O . GLU A 1 89 ? -0.599 -6.673 12.666 1.00 89.06 89 GLU A O 1
ATOM 730 N N . PHE A 1 90 ? 0.008 -4.927 11.414 1.00 90.00 90 PHE A N 1
ATOM 731 C CA . PHE A 1 90 ? -1.346 -4.485 11.065 1.00 90.00 90 PHE A CA 1
ATOM 732 C C . PHE A 1 90 ? -1.804 -5.002 9.692 1.00 90.00 90 PHE A C 1
ATOM 734 O O . PHE A 1 90 ? -2.398 -4.276 8.895 1.00 90.00 90 PHE A O 1
ATOM 741 N N . GLY A 1 91 ? -1.479 -6.259 9.376 1.00 82.12 91 GLY A N 1
ATOM 742 C CA . GLY A 1 91 ? -1.941 -6.933 8.154 1.00 82.12 91 GLY A CA 1
ATOM 743 C C . GLY A 1 91 ? -1.198 -6.546 6.871 1.00 82.12 91 GLY A C 1
ATOM 744 O O . GLY A 1 91 ? -1.567 -6.990 5.786 1.00 82.12 91 GLY A O 1
ATOM 745 N N . VAL A 1 92 ? -0.133 -5.748 6.975 1.00 89.69 92 VAL A N 1
ATOM 746 C CA . VAL A 1 92 ? 0.691 -5.331 5.831 1.00 89.69 92 VAL A CA 1
ATOM 747 C C . VAL A 1 92 ? 1.717 -6.408 5.438 1.00 89.69 92 VAL A C 1
ATOM 749 O O . VAL A 1 92 ? 2.080 -6.504 4.267 1.00 89.69 92 VAL A O 1
ATOM 752 N N . SER A 1 93 ? 2.162 -7.250 6.381 1.00 90.69 93 SER A N 1
ATOM 753 C CA . SER A 1 93 ? 3.288 -8.180 6.168 1.00 90.69 93 SER A CA 1
ATOM 754 C C . SER A 1 93 ? 3.099 -9.153 5.000 1.00 90.69 93 SER A C 1
ATOM 756 O O . SER A 1 93 ? 4.025 -9.348 4.213 1.00 90.69 93 SER A O 1
ATOM 758 N N . GLU A 1 94 ? 1.913 -9.749 4.869 1.00 88.00 94 GLU A N 1
ATOM 759 C CA . GLU A 1 94 ? 1.618 -10.704 3.793 1.00 88.00 94 GLU A CA 1
ATOM 760 C C . GLU A 1 94 ? 1.691 -10.023 2.420 1.00 88.00 94 GLU A C 1
ATOM 762 O O . GLU A 1 94 ? 2.359 -10.503 1.507 1.00 88.00 94 GLU A O 1
ATOM 767 N N . ILE A 1 95 ? 1.089 -8.834 2.307 1.00 89.19 95 ILE A N 1
ATOM 768 C CA . ILE A 1 95 ? 1.087 -8.045 1.072 1.00 89.19 95 ILE A CA 1
ATOM 769 C C . ILE A 1 95 ? 2.517 -7.660 0.681 1.00 89.19 95 ILE A C 1
ATOM 771 O O . ILE A 1 95 ? 2.894 -7.797 -0.480 1.00 89.19 95 ILE A O 1
ATOM 775 N N . LEU A 1 96 ? 3.330 -7.208 1.642 1.00 91.69 96 LEU A N 1
ATOM 776 C CA . LEU A 1 96 ? 4.731 -6.870 1.380 1.00 91.69 96 LEU A CA 1
ATOM 777 C C . LEU A 1 96 ? 5.533 -8.076 0.908 1.00 91.69 96 LEU A C 1
ATOM 779 O O . LEU A 1 96 ? 6.330 -7.933 -0.011 1.00 91.69 96 LEU A O 1
ATOM 783 N N . THR A 1 97 ? 5.317 -9.242 1.514 1.00 90.81 97 THR A N 1
ATOM 784 C CA . THR A 1 97 ? 6.027 -10.475 1.149 1.00 90.81 97 THR A CA 1
ATOM 785 C C . THR A 1 97 ? 5.721 -10.851 -0.298 1.00 90.81 97 THR A C 1
ATOM 787 O O . THR A 1 97 ? 6.641 -10.964 -1.103 1.00 90.81 97 THR A O 1
ATOM 790 N N . GLN A 1 98 ? 4.439 -10.892 -0.670 1.00 90.00 98 GLN A N 1
ATOM 791 C CA . GLN A 1 98 ? 4.019 -11.178 -2.046 1.00 90.00 98 GLN A CA 1
ATOM 792 C C . GLN A 1 98 ? 4.564 -10.152 -3.048 1.00 90.00 98 GLN A C 1
ATOM 794 O O . GLN A 1 98 ? 5.032 -10.507 -4.129 1.00 90.00 98 GLN A O 1
ATOM 799 N N . MET A 1 99 ? 4.530 -8.858 -2.713 1.00 91.06 99 MET A N 1
ATOM 800 C CA . MET A 1 99 ? 5.066 -7.825 -3.605 1.00 91.06 99 MET A CA 1
ATOM 801 C C . MET A 1 99 ? 6.590 -7.895 -3.725 1.00 91.06 99 MET A C 1
ATOM 803 O O . MET A 1 99 ? 7.128 -7.603 -4.794 1.00 91.06 99 MET A O 1
ATOM 807 N N . GLN A 1 100 ? 7.285 -8.285 -2.656 1.00 92.38 100 GLN A N 1
ATOM 808 C CA . GLN A 1 100 ? 8.731 -8.469 -2.646 1.00 92.38 100 GLN A CA 1
ATOM 809 C C . GLN A 1 100 ? 9.138 -9.647 -3.542 1.00 92.38 100 GLN A C 1
ATOM 811 O O . GLN A 1 100 ? 10.015 -9.489 -4.387 1.00 92.38 100 GLN A O 1
ATOM 816 N N . GLU A 1 101 ? 8.429 -10.772 -3.460 1.00 92.62 101 GLU A N 1
ATOM 817 C CA . GLU A 1 101 ? 8.614 -11.913 -4.366 1.00 92.62 101 GLU A CA 1
ATOM 818 C C . GLU A 1 101 ? 8.392 -11.514 -5.829 1.00 92.62 101 GLU A C 1
ATOM 820 O O . GLU A 1 101 ? 9.220 -11.805 -6.694 1.00 92.62 101 GLU A O 1
ATOM 825 N N . GLN A 1 102 ? 7.318 -10.769 -6.117 1.00 92.75 102 GLN A N 1
ATOM 826 C CA . GLN A 1 102 ? 7.077 -10.264 -7.470 1.00 92.75 102 GLN A CA 1
ATOM 827 C C . GLN A 1 102 ? 8.171 -9.307 -7.942 1.00 92.75 102 GLN A C 1
ATOM 829 O O . GLN A 1 102 ? 8.490 -9.305 -9.128 1.00 92.75 102 GLN A O 1
ATOM 834 N N . LEU A 1 103 ? 8.743 -8.489 -7.056 1.00 91.44 103 LEU A N 1
ATOM 835 C CA . LEU A 1 103 ? 9.859 -7.588 -7.353 1.00 91.44 103 LEU A CA 1
ATOM 836 C C . LEU A 1 103 ? 11.153 -8.347 -7.666 1.00 91.44 103 LEU A C 1
ATOM 838 O O . LEU A 1 103 ? 11.903 -7.903 -8.538 1.00 91.44 103 LEU A O 1
ATOM 842 N N . ASP A 1 104 ? 11.389 -9.472 -6.998 1.00 92.00 104 ASP A N 1
ATOM 843 C CA . ASP A 1 104 ? 12.589 -10.303 -7.146 1.00 92.00 104 ASP A CA 1
ATOM 844 C C . ASP A 1 104 ? 12.491 -11.310 -8.312 1.00 92.00 104 ASP A C 1
ATOM 846 O O . ASP A 1 104 ? 13.512 -11.803 -8.784 1.00 92.00 104 ASP A O 1
ATOM 850 N N . ASP A 1 105 ? 11.291 -11.577 -8.841 1.00 92.19 105 ASP A N 1
ATOM 851 C CA . ASP A 1 105 ? 11.109 -12.441 -10.016 1.00 92.19 105 ASP A CA 1
ATOM 852 C C . ASP A 1 105 ? 11.406 -11.715 -11.345 1.00 92.19 105 ASP A C 1
ATOM 854 O O . ASP A 1 105 ? 10.553 -11.021 -11.906 1.00 92.19 105 ASP A O 1
ATOM 858 N N . ASP A 1 106 ? 12.603 -11.904 -11.901 1.00 87.88 106 ASP A N 1
ATOM 859 C CA . ASP A 1 106 ? 13.023 -11.317 -13.187 1.00 87.88 106 ASP A CA 1
ATOM 860 C C . ASP A 1 106 ? 12.182 -11.760 -14.398 1.00 87.88 106 ASP A C 1
ATOM 862 O O . ASP A 1 106 ? 12.137 -11.065 -15.420 1.00 87.88 106 ASP A O 1
ATOM 866 N N . ARG A 1 107 ? 11.488 -12.903 -14.318 1.00 89.69 107 ARG A N 1
ATOM 867 C CA . ARG A 1 107 ? 10.597 -13.371 -15.397 1.00 89.69 107 ARG A CA 1
ATOM 868 C C . ARG A 1 107 ? 9.301 -12.572 -15.418 1.00 89.69 107 ARG A C 1
ATOM 870 O O . ARG A 1 107 ? 8.655 -12.448 -16.463 1.00 89.69 107 ARG A O 1
ATOM 877 N N . ARG A 1 108 ? 8.922 -12.014 -14.270 1.00 88.50 108 ARG A N 1
ATOM 878 C CA . ARG A 1 108 ? 7.695 -11.257 -14.086 1.00 88.50 108 ARG A CA 1
ATOM 879 C C . ARG A 1 108 ? 7.931 -9.774 -14.345 1.00 88.50 108 ARG A C 1
ATOM 881 O O . ARG A 1 108 ? 8.487 -9.044 -13.530 1.00 88.50 108 ARG A O 1
ATOM 888 N N . ARG A 1 109 ? 7.432 -9.300 -15.489 1.00 89.56 109 ARG A N 1
ATOM 889 C CA . ARG A 1 109 ? 7.528 -7.883 -15.875 1.00 89.56 109 ARG A CA 1
ATOM 890 C C . ARG A 1 109 ? 6.577 -6.956 -15.129 1.00 89.56 109 ARG A C 1
ATOM 892 O O . ARG A 1 109 ? 6.834 -5.766 -15.123 1.00 89.56 109 ARG A O 1
ATOM 899 N N . ASN A 1 110 ? 5.494 -7.446 -14.532 1.00 90.62 110 ASN A N 1
ATOM 900 C CA . ASN A 1 110 ? 4.497 -6.597 -13.875 1.00 90.62 110 ASN A CA 1
ATOM 901 C C . ASN A 1 110 ? 4.416 -6.915 -12.384 1.00 90.62 110 ASN A C 1
ATOM 903 O O . ASN A 1 110 ? 4.269 -8.076 -12.010 1.00 90.62 110 ASN A O 1
ATOM 907 N N . VAL A 1 111 ? 4.458 -5.884 -11.547 1.00 90.50 111 VAL A N 1
ATOM 908 C CA . VAL A 1 111 ? 4.261 -5.992 -10.099 1.00 90.50 111 VAL A CA 1
ATOM 909 C C . VAL A 1 111 ? 2.880 -5.443 -9.768 1.00 90.50 111 VAL A C 1
ATOM 911 O O . VAL A 1 111 ? 2.602 -4.280 -10.063 1.00 90.50 111 VAL A O 1
ATOM 914 N N . CYS A 1 112 ? 2.009 -6.269 -9.188 1.00 89.88 112 CYS A N 1
ATOM 915 C CA . CYS A 1 112 ? 0.684 -5.849 -8.731 1.00 89.88 112 CYS A CA 1
ATOM 916 C C . CYS A 1 112 ? 0.102 -6.813 -7.692 1.00 89.88 112 CYS A C 1
ATOM 918 O O . CYS A 1 112 ? 0.370 -8.010 -7.738 1.00 89.88 112 CYS A O 1
ATOM 920 N N . TYR A 1 113 ? -0.746 -6.303 -6.794 1.00 82.06 113 TYR A N 1
ATOM 921 C CA . TYR A 1 113 ? -1.329 -7.105 -5.709 1.00 82.06 113 TYR A CA 1
ATOM 922 C C . TYR A 1 113 ? -2.220 -8.266 -6.180 1.00 82.06 113 TYR A C 1
ATOM 924 O O . TYR A 1 113 ? -2.193 -9.336 -5.589 1.00 82.06 113 TYR A O 1
ATOM 932 N N . TRP A 1 114 ? -2.990 -8.069 -7.252 1.00 76.75 114 TRP A N 1
ATOM 933 C CA . TRP A 1 114 ? -3.999 -9.032 -7.721 1.00 76.75 114 TRP A CA 1
ATOM 934 C C . TRP A 1 114 ? -3.528 -9.968 -8.845 1.00 76.75 114 TRP A C 1
ATOM 936 O O . TRP A 1 114 ? -4.372 -10.552 -9.525 1.00 76.75 114 TRP A O 1
ATOM 946 N N . GLY A 1 115 ? -2.224 -10.075 -9.106 1.00 61.16 115 GLY A N 1
ATOM 947 C CA . GLY A 1 115 ? -1.711 -10.798 -10.276 1.00 61.16 115 GLY A CA 1
ATOM 948 C C . GLY A 1 115 ? -0.710 -11.882 -9.964 1.00 61.16 115 GLY A C 1
ATOM 949 O O . GLY A 1 115 ? -0.109 -11.844 -8.878 1.00 61.16 115 GLY A O 1
#

Foldseek 3Di:
DVLVVVVVVCCVQAQVQQQFDDDPVLVVVLVVLVVVCVVVVHDPLLSSLLSCQPPRLQRGKDFDDPDDDCSHNLNSLVVVLVVCVSSCVNNCVVSSVQQVVLSPDPVRGMGHSPD